Protein AF-A0A672K4G3-F1 (afdb_monomer_lite)

Foldseek 3Di:
DPPPLVVLVVLLVVLVVVLVVCVVVVNVVVSVVSVVVSVVSVVVSVVVVVVVLVVVVVVLVVVVVVVVVVLVVLVVVLVVQCVVCVVVVDVVSNVVSVVVVVVSVVVVVVVVVVSCVVVVVSVVVSCPPPVCVVVVCCCPPVVVVVVVCVVPVPDDDDDDDDDD

Secondary structure (DSSP, 8-state):
--HHHHHHHHHHHHHHHHHHHHHHTT-HHHHHHHHHHHHHHHHHHHHHHHHHHHHHHHHHHHHHHHHHHHHHHHHHHHHHHHHHHHHHT-HHHHHHHHHHHHHHHHHHHHHHHHHHHHHHHHHHHH-HHHHHHHHHHIIIIIHHHHHHHHHSSSS---------

Structure (mmCIF, N/CA/C/O backbone):
data_AF-A0A672K4G3-F1
#
_entry.id   AF-A0A672K4G3-F1
#
loop_
_atom_site.group_PDB
_atom_site.id
_atom_site.type_symbol
_atom_site.label_atom_id
_atom_site.label_alt_id
_atom_site.label_comp_id
_atom_site.label_asym_id
_atom_site.label_entity_id
_atom_site.label_seq_id
_atom_site.pdbx_PDB_ins_code
_atom_site.Cartn_x
_atom_site.Cartn_y
_atom_site.Cartn_z
_atom_site.occupancy
_atom_site.B_iso_or_equiv
_atom_site.auth_seq_id
_atom_site.auth_comp_id
_atom_site.auth_asym_id
_atom_site.auth_atom_id
_atom_site.pdbx_PDB_model_num
ATOM 1 N N . PRO A 1 1 ? 8.137 -5.795 -3.362 1.00 51.56 1 PRO A N 1
ATOM 2 C CA . PRO A 1 1 ? 7.929 -5.393 -4.777 1.00 51.56 1 PRO A CA 1
ATOM 3 C C . PRO A 1 1 ? 9.266 -5.144 -5.507 1.00 51.56 1 PRO A C 1
ATOM 5 O O . PRO A 1 1 ? 10.090 -4.404 -4.983 1.00 51.56 1 PRO A O 1
ATOM 8 N N . THR A 1 2 ? 9.493 -5.793 -6.665 1.00 53.50 2 THR A N 1
ATOM 9 C CA . THR A 1 2 ? 10.299 -5.334 -7.841 1.00 53.50 2 THR A CA 1
ATOM 10 C C . THR A 1 2 ? 11.091 -6.417 -8.588 1.00 53.50 2 THR A C 1
ATOM 12 O O . THR A 1 2 ? 11.753 -6.070 -9.559 1.00 53.50 2 THR A O 1
ATOM 15 N N . ASP A 1 3 ? 10.988 -7.711 -8.266 1.00 61.38 3 ASP A N 1
ATOM 16 C CA . ASP A 1 3 ? 11.660 -8.745 -9.086 1.00 61.38 3 ASP A CA 1
ATOM 17 C C . ASP A 1 3 ? 11.217 -8.682 -10.566 1.00 61.38 3 ASP A C 1
ATOM 19 O O . ASP A 1 3 ? 12.031 -8.596 -11.485 1.00 61.38 3 ASP A O 1
ATOM 23 N N . PHE A 1 4 ? 9.910 -8.521 -10.794 1.00 62.19 4 PHE A N 1
ATOM 24 C CA . PHE A 1 4 ? 9.344 -8.339 -12.134 1.00 62.19 4 PHE A CA 1
ATOM 25 C C . PHE A 1 4 ? 9.780 -7.035 -12.826 1.00 62.19 4 PHE A C 1
ATOM 27 O O . PHE A 1 4 ? 10.101 -7.044 -14.012 1.00 62.19 4 PHE A O 1
ATOM 34 N N . GLY A 1 5 ? 9.823 -5.912 -12.101 1.00 66.94 5 GLY A N 1
ATOM 35 C CA . GLY A 1 5 ? 10.239 -4.619 -12.662 1.00 66.94 5 GLY A CA 1
ATOM 36 C C . GLY A 1 5 ? 11.727 -4.584 -13.020 1.00 66.94 5 GLY A C 1
ATOM 37 O O . GLY A 1 5 ? 12.102 -4.085 -14.081 1.00 66.94 5 GLY A O 1
ATOM 38 N N . LYS A 1 6 ? 12.572 -5.186 -12.173 1.00 74.25 6 LYS A N 1
ATOM 39 C CA . LYS A 1 6 ? 14.006 -5.363 -12.429 1.00 74.25 6 LYS A CA 1
ATOM 40 C C . LYS A 1 6 ? 14.239 -6.250 -13.647 1.00 74.25 6 LYS A C 1
ATOM 42 O O . LYS A 1 6 ? 15.057 -5.902 -14.491 1.00 74.25 6 LYS A O 1
ATOM 47 N N . LYS A 1 7 ? 13.471 -7.334 -13.793 1.00 80.06 7 LYS A N 1
ATOM 48 C CA . LYS A 1 7 ? 13.557 -8.236 -14.947 1.00 80.06 7 LYS A CA 1
ATOM 49 C C . LYS A 1 7 ? 13.281 -7.515 -16.271 1.00 80.06 7 LYS A C 1
ATOM 51 O O . LYS A 1 7 ? 14.082 -7.631 -17.192 1.00 80.06 7 LYS A O 1
ATOM 56 N N . VAL A 1 8 ? 12.222 -6.704 -16.353 1.00 78.56 8 VAL A N 1
ATOM 57 C CA . VAL A 1 8 ? 11.910 -5.922 -17.571 1.00 78.56 8 VAL A CA 1
ATOM 58 C C . VAL A 1 8 ? 13.015 -4.904 -17.894 1.00 78.56 8 VAL A C 1
ATOM 60 O O . VAL A 1 8 ? 13.364 -4.722 -19.058 1.00 78.56 8 VAL A O 1
ATOM 63 N N . LEU A 1 9 ? 13.613 -4.266 -16.882 1.00 77.12 9 LEU A N 1
ATOM 64 C CA . LEU A 1 9 ? 14.721 -3.329 -17.092 1.00 77.12 9 LEU A CA 1
ATOM 65 C C . LEU A 1 9 ? 15.989 -4.029 -17.608 1.00 77.12 9 LEU A C 1
ATOM 67 O O . LEU A 1 9 ? 16.646 -3.502 -18.503 1.00 77.12 9 LEU A O 1
ATOM 71 N N . ILE A 1 10 ? 16.305 -5.214 -17.076 1.00 82.75 10 ILE A N 1
ATOM 72 C CA . ILE A 1 10 ? 17.441 -6.040 -17.515 1.00 82.75 10 ILE A CA 1
ATOM 73 C C . ILE A 1 10 ? 17.260 -6.485 -18.972 1.00 82.75 10 ILE A C 1
ATOM 75 O O . ILE A 1 10 ? 18.199 -6.422 -19.761 1.00 82.75 10 ILE A O 1
ATOM 79 N N . HIS A 1 11 ? 16.051 -6.892 -19.363 1.00 80.31 11 HIS A N 1
ATOM 80 C CA . HIS A 1 11 ? 15.775 -7.257 -20.752 1.00 80.31 11 HIS A CA 1
ATOM 81 C C . HIS A 1 11 ? 15.878 -6.049 -21.707 1.00 80.31 11 HIS A C 1
ATOM 83 O O . HIS A 1 11 ? 16.463 -6.178 -22.782 1.00 80.31 11 HIS A O 1
ATOM 89 N N . TYR A 1 12 ? 15.419 -4.857 -21.298 1.00 81.12 12 TYR A N 1
ATOM 90 C CA . TYR A 1 12 ? 15.589 -3.620 -22.076 1.00 81.12 12 TYR A CA 1
ATOM 91 C C . TYR A 1 12 ? 17.065 -3.237 -22.281 1.00 81.12 12 TYR A C 1
ATOM 93 O O . TYR A 1 12 ? 17.455 -2.835 -23.379 1.00 81.12 12 TYR A O 1
ATOM 101 N N . THR A 1 13 ? 17.908 -3.340 -21.247 1.00 81.88 13 THR A N 1
ATOM 102 C CA . THR A 1 13 ? 19.339 -3.016 -21.377 1.00 81.88 13 THR A CA 1
ATOM 103 C C . THR A 1 13 ? 20.079 -4.043 -22.230 1.00 81.88 13 THR A C 1
ATOM 105 O O . THR A 1 13 ? 20.940 -3.654 -23.019 1.00 81.88 13 THR A O 1
ATOM 108 N N . CYS A 1 14 ? 19.708 -5.321 -22.130 1.00 81.06 14 CYS A N 1
ATOM 109 C CA . CYS A 1 14 ? 20.270 -6.404 -22.933 1.00 81.06 14 CYS A CA 1
ATOM 110 C C . CYS A 1 14 ? 19.993 -6.201 -24.435 1.00 81.06 14 CYS A C 1
ATOM 112 O O . CYS A 1 14 ? 20.936 -6.131 -25.221 1.00 81.06 14 CYS A O 1
ATOM 114 N N . GLU A 1 15 ? 18.741 -5.942 -24.829 1.00 79.94 15 GLU A N 1
ATOM 115 C CA . GLU A 1 15 ? 18.386 -5.683 -26.238 1.00 79.94 15 GLU A CA 1
ATOM 116 C C . GLU A 1 15 ? 19.046 -4.411 -26.792 1.00 79.94 15 GLU A C 1
ATOM 118 O O . GLU A 1 15 ? 19.428 -4.331 -27.964 1.00 79.94 15 GLU A O 1
ATOM 123 N N . LYS A 1 16 ? 19.252 -3.403 -25.937 1.00 80.56 16 LYS A N 1
ATOM 124 C CA . LYS A 1 16 ? 19.969 -2.186 -26.321 1.00 80.56 16 LYS A CA 1
ATOM 125 C C . LYS A 1 16 ? 21.450 -2.457 -26.604 1.00 80.56 16 LYS A C 1
ATOM 127 O O . LYS A 1 16 ? 22.003 -1.829 -27.499 1.00 80.56 16 LYS A O 1
ATOM 132 N N . ILE A 1 17 ? 22.087 -3.382 -25.890 1.00 86.56 17 ILE A N 1
ATOM 133 C CA . ILE A 1 17 ? 23.477 -3.794 -26.145 1.00 86.56 17 ILE A CA 1
ATOM 134 C C . ILE A 1 17 ? 23.551 -4.660 -27.411 1.00 86.56 17 ILE A C 1
ATOM 136 O O . ILE A 1 17 ? 24.405 -4.432 -28.270 1.00 86.56 17 ILE A O 1
ATOM 140 N N . GLU A 1 18 ? 22.615 -5.594 -27.583 1.00 80.44 18 GLU A N 1
ATOM 141 C CA . GLU A 1 18 ? 22.546 -6.473 -28.756 1.00 80.44 18 GLU A CA 1
ATOM 142 C C . GLU A 1 18 ? 22.286 -5.705 -30.057 1.00 80.44 18 GLU A C 1
ATOM 144 O O . GLU A 1 18 ? 22.926 -5.987 -31.072 1.00 80.44 18 GLU A O 1
ATOM 149 N N . SER A 1 19 ? 21.434 -4.672 -30.036 1.00 75.44 19 SER A N 1
ATOM 150 C CA . SER A 1 19 ? 21.228 -3.787 -31.196 1.00 75.44 19 SER A CA 1
ATOM 151 C C . SER A 1 19 ? 22.510 -3.054 -31.609 1.00 75.44 19 SER A C 1
ATOM 153 O O . SER A 1 19 ? 22.786 -2.901 -32.796 1.00 75.44 19 SER A O 1
ATOM 155 N N . LYS A 1 20 ? 23.347 -2.642 -30.647 1.00 82.31 20 LYS A N 1
ATOM 156 C CA . LYS A 1 20 ? 24.632 -1.977 -30.924 1.00 82.31 20 LYS A CA 1
ATOM 157 C C . LYS A 1 20 ? 25.643 -2.945 -31.529 1.00 82.31 20 LYS A C 1
ATOM 159 O O . LYS A 1 20 ? 26.325 -2.592 -32.486 1.00 82.31 20 LYS A O 1
ATOM 164 N N . HIS A 1 21 ? 25.699 -4.169 -31.014 1.00 82.06 21 HIS A N 1
ATOM 165 C CA . HIS A 1 21 ? 26.591 -5.210 -31.514 1.00 82.06 21 HIS A CA 1
ATOM 166 C C . HIS A 1 21 ? 26.186 -5.712 -32.912 1.00 82.06 21 HIS A C 1
ATOM 168 O O . HIS A 1 21 ? 27.038 -5.906 -33.774 1.00 82.06 21 HIS A O 1
ATOM 174 N N . THR A 1 22 ? 24.889 -5.880 -33.176 1.00 79.12 22 THR A N 1
ATOM 175 C CA . THR A 1 22 ? 24.370 -6.302 -34.493 1.00 79.12 22 THR A CA 1
ATOM 176 C C . THR A 1 22 ? 24.484 -5.201 -35.548 1.00 79.12 22 THR A C 1
ATOM 178 O O . THR A 1 22 ? 24.787 -5.501 -36.703 1.00 79.12 22 THR A O 1
ATOM 181 N N . PHE A 1 23 ? 24.366 -3.931 -35.144 1.00 80.12 23 PHE A N 1
ATOM 182 C CA . PHE A 1 23 ? 24.656 -2.779 -36.000 1.00 80.12 23 PHE A CA 1
ATOM 183 C C . PHE A 1 23 ? 26.134 -2.724 -36.416 1.00 80.12 23 PHE A C 1
ATOM 185 O O . PHE A 1 23 ? 26.431 -2.555 -37.594 1.00 80.12 23 PHE A O 1
ATOM 192 N N . GLN A 1 24 ? 27.066 -2.941 -35.478 1.00 85.94 24 GLN A N 1
ATOM 193 C CA . GLN A 1 24 ? 28.508 -2.990 -35.772 1.00 85.94 24 GLN A CA 1
ATOM 194 C C . GLN A 1 24 ? 28.889 -4.136 -36.722 1.00 85.94 24 GLN A C 1
ATOM 196 O O . GLN A 1 24 ? 29.840 -4.012 -37.485 1.00 85.94 24 GLN A O 1
ATOM 201 N N . LYS A 1 25 ? 28.123 -5.232 -36.711 1.00 87.25 25 LYS A N 1
ATOM 202 C CA . LYS A 1 25 ? 28.282 -6.366 -37.634 1.00 87.25 25 LYS A CA 1
ATOM 203 C C . LYS A 1 25 ? 27.687 -6.122 -39.027 1.00 87.25 25 LYS A C 1
ATOM 205 O O . LYS A 1 25 ? 27.763 -7.010 -39.868 1.00 87.25 25 LYS A O 1
ATOM 210 N N . GLY A 1 26 ? 27.070 -4.962 -39.272 1.00 86.25 26 GLY A N 1
ATOM 211 C CA . GLY A 1 26 ? 26.469 -4.603 -40.561 1.00 86.25 26 GLY A CA 1
ATOM 212 C C . GLY A 1 26 ? 25.123 -5.275 -40.856 1.00 86.25 26 GLY A C 1
ATOM 213 O O . GLY A 1 26 ? 24.587 -5.107 -41.948 1.00 86.25 26 GLY A O 1
ATOM 214 N N . ASN A 1 27 ? 24.542 -6.010 -39.900 1.00 87.88 27 ASN A N 1
ATOM 215 C CA . ASN A 1 27 ? 23.279 -6.718 -40.103 1.00 87.88 27 ASN A CA 1
ATOM 216 C C . ASN A 1 27 ? 22.085 -5.834 -39.698 1.00 87.88 27 ASN A C 1
ATOM 218 O O . ASN A 1 27 ? 21.534 -5.958 -38.600 1.00 87.88 27 ASN A O 1
ATOM 222 N N . MET A 1 28 ? 21.722 -4.894 -40.579 1.00 83.56 28 MET A N 1
ATOM 223 C CA . MET A 1 28 ? 20.716 -3.857 -40.297 1.00 83.56 28 MET A CA 1
ATOM 224 C C . MET A 1 28 ? 19.308 -4.402 -40.016 1.00 83.56 28 MET A C 1
ATOM 226 O O . MET A 1 28 ? 18.589 -3.813 -39.211 1.00 83.56 28 MET A O 1
ATOM 230 N N . GLU A 1 29 ? 18.927 -5.528 -40.621 1.00 84.31 29 GLU A N 1
ATOM 231 C CA . GLU A 1 29 ? 17.602 -6.135 -40.425 1.00 84.31 29 GLU A CA 1
ATOM 232 C C . GLU A 1 29 ? 17.427 -6.630 -38.980 1.00 84.31 29 GLU A C 1
ATOM 234 O O . GLU A 1 29 ? 16.447 -6.320 -38.305 1.00 84.31 29 GLU A O 1
ATOM 239 N N . VAL A 1 30 ? 18.445 -7.314 -38.453 1.00 84.81 30 VAL A N 1
ATOM 240 C CA . VAL A 1 30 ? 18.455 -7.817 -37.073 1.00 84.81 30 VAL A CA 1
ATOM 241 C C . VAL A 1 30 ? 18.549 -6.661 -36.071 1.00 84.81 30 VAL A C 1
ATOM 243 O O . VAL A 1 30 ? 17.846 -6.655 -35.060 1.00 84.81 30 VAL A O 1
ATOM 246 N N . ALA A 1 31 ? 19.350 -5.633 -36.372 1.00 83.31 31 ALA A N 1
ATOM 247 C CA . ALA A 1 31 ? 19.450 -4.441 -35.532 1.00 83.31 31 ALA A CA 1
ATOM 248 C C . ALA A 1 31 ? 18.112 -3.686 -35.413 1.00 83.31 31 ALA A C 1
ATOM 250 O O . ALA A 1 31 ? 17.786 -3.199 -34.326 1.00 83.31 31 ALA A O 1
ATOM 251 N N . ARG A 1 32 ? 17.314 -3.628 -36.492 1.00 85.62 32 ARG A N 1
ATOM 252 C CA . ARG A 1 32 ? 15.959 -3.052 -36.474 1.00 85.62 32 ARG A CA 1
ATOM 253 C C . ARG A 1 32 ? 15.042 -3.829 -35.527 1.00 85.62 32 ARG A C 1
ATOM 255 O O . ARG A 1 32 ? 14.407 -3.210 -34.679 1.00 85.62 32 ARG A O 1
ATOM 262 N N . ILE A 1 33 ? 15.047 -5.162 -35.592 1.00 88.12 33 ILE A N 1
ATOM 263 C CA . ILE A 1 33 ? 14.222 -6.017 -34.720 1.00 88.12 33 ILE A CA 1
ATOM 264 C C . ILE A 1 33 ? 14.587 -5.819 -33.237 1.00 88.12 33 ILE A C 1
ATOM 266 O O . ILE A 1 33 ? 13.701 -5.656 -32.397 1.00 88.12 33 ILE A O 1
ATOM 270 N N . HIS A 1 34 ? 15.880 -5.764 -32.890 1.00 87.25 34 HIS A N 1
ATOM 271 C CA . HIS A 1 34 ? 16.299 -5.481 -31.507 1.00 87.25 34 HIS A CA 1
ATOM 272 C C . HIS A 1 34 ? 15.935 -4.058 -31.059 1.00 87.25 34 HIS A C 1
ATOM 274 O O . HIS A 1 34 ? 15.585 -3.851 -29.897 1.00 87.25 34 HIS A O 1
ATOM 280 N N . ALA A 1 35 ? 15.982 -3.070 -31.958 1.00 85.31 35 ALA A N 1
ATOM 281 C CA . ALA A 1 35 ? 15.568 -1.704 -31.649 1.00 85.31 35 ALA A CA 1
ATOM 282 C C . ALA A 1 35 ? 14.052 -1.599 -31.398 1.00 85.31 35 ALA A C 1
ATOM 284 O O . ALA A 1 35 ? 13.631 -0.952 -30.437 1.00 85.31 35 ALA A O 1
ATOM 285 N N . GLU A 1 36 ? 13.233 -2.262 -32.216 1.00 88.25 36 GLU A N 1
ATOM 286 C CA . GLU A 1 36 ? 11.776 -2.330 -32.044 1.00 88.25 36 GLU A CA 1
ATOM 287 C C . GLU A 1 36 ? 11.394 -3.036 -30.741 1.00 88.25 36 GLU A C 1
ATOM 289 O O . GLU A 1 36 ? 10.569 -2.530 -29.970 1.00 88.25 36 GLU A O 1
ATOM 294 N N . ASN A 1 37 ? 12.052 -4.157 -30.440 1.00 88.62 37 ASN A N 1
ATOM 295 C CA . ASN A 1 37 ? 11.857 -4.857 -29.177 1.00 88.62 37 ASN A CA 1
ATOM 296 C C . ASN A 1 37 ? 12.248 -3.983 -27.978 1.00 88.62 37 ASN A C 1
ATOM 298 O O . ASN A 1 37 ? 11.456 -3.871 -27.038 1.00 88.62 37 ASN A O 1
ATOM 302 N N . ALA A 1 38 ? 13.360 -3.243 -28.050 1.00 85.81 38 ALA A N 1
ATOM 303 C CA . ALA A 1 38 ? 13.770 -2.349 -26.970 1.00 85.81 38 ALA A CA 1
ATOM 304 C C . ALA A 1 38 ? 12.732 -1.238 -26.713 1.00 85.81 38 ALA A C 1
ATOM 306 O O . ALA A 1 38 ? 12.432 -0.908 -25.561 1.00 85.81 38 ALA A O 1
ATOM 307 N N . ILE A 1 39 ? 12.129 -0.678 -27.770 1.00 88.44 39 ILE A N 1
ATOM 308 C CA . ILE A 1 39 ? 11.038 0.306 -27.648 1.00 88.44 39 ILE A CA 1
ATOM 309 C C . ILE A 1 39 ? 9.806 -0.334 -26.995 1.00 88.44 39 ILE A C 1
ATOM 311 O O . ILE A 1 39 ? 9.222 0.243 -26.071 1.00 88.44 39 ILE A O 1
ATOM 315 N N . ARG A 1 40 ? 9.426 -1.543 -27.424 1.00 90.31 40 ARG A N 1
ATOM 316 C CA . ARG A 1 40 ? 8.309 -2.300 -26.841 1.00 90.31 40 ARG A CA 1
ATOM 317 C C . ARG A 1 40 ? 8.528 -2.547 -25.348 1.00 90.31 40 ARG A C 1
ATOM 319 O O . ARG A 1 40 ? 7.631 -2.274 -24.550 1.00 90.31 40 ARG A O 1
ATOM 326 N N . GLN A 1 41 ? 9.716 -3.004 -24.961 1.00 87.44 41 GLN A N 1
ATOM 327 C CA . GLN A 1 41 ? 10.062 -3.277 -23.566 1.00 87.44 41 GLN A CA 1
ATOM 328 C C . GLN A 1 41 ? 10.079 -2.013 -22.702 1.00 87.44 41 GLN A C 1
ATOM 330 O O . GLN A 1 41 ? 9.585 -2.034 -21.574 1.00 87.44 41 GLN A O 1
ATOM 335 N N . LYS A 1 42 ? 10.549 -0.879 -23.239 1.00 85.94 42 LYS A N 1
ATOM 336 C CA . LYS A 1 42 ? 10.457 0.425 -22.564 1.00 85.94 42 LYS A CA 1
ATOM 337 C C . LYS A 1 42 ? 9.001 0.822 -22.291 1.00 85.94 42 LYS A C 1
ATOM 339 O O . LYS A 1 42 ? 8.674 1.284 -21.202 1.00 85.94 42 LYS A O 1
ATOM 344 N N . ASN A 1 43 ? 8.107 0.643 -23.258 1.00 87.19 43 ASN A N 1
ATOM 345 C CA . ASN A 1 43 ? 6.693 0.977 -23.065 1.00 87.19 43 ASN A CA 1
ATOM 346 C C . ASN A 1 43 ? 6.019 0.028 -22.064 1.00 87.19 43 ASN A C 1
ATOM 348 O O . ASN A 1 43 ? 5.229 0.463 -21.224 1.00 87.19 43 ASN A O 1
ATOM 352 N N . GLN A 1 44 ? 6.374 -1.259 -22.102 1.00 85.19 44 GLN A N 1
ATOM 353 C CA . GLN A 1 44 ? 5.928 -2.230 -21.106 1.00 85.19 44 GLN A CA 1
ATOM 354 C C . GLN A 1 44 ? 6.413 -1.859 -19.699 1.00 85.19 44 GLN A C 1
ATOM 356 O O . GLN A 1 44 ? 5.610 -1.898 -18.769 1.00 85.19 44 GLN A O 1
ATOM 361 N N . SER A 1 45 ? 7.667 -1.425 -19.529 1.00 83.06 45 SER A N 1
ATOM 362 C CA . SER A 1 45 ? 8.204 -1.042 -18.215 1.00 83.06 45 SER A CA 1
ATOM 363 C C . SER A 1 45 ? 7.468 0.154 -17.604 1.00 83.06 45 SER A C 1
ATOM 365 O O . SER A 1 45 ? 7.122 0.119 -16.425 1.00 83.06 45 SER A O 1
ATOM 367 N N . VAL A 1 46 ? 7.136 1.170 -18.407 1.00 85.31 46 VAL A N 1
ATOM 368 C CA . VAL A 1 46 ? 6.349 2.334 -17.959 1.00 85.31 46 VAL A CA 1
ATOM 369 C C . VAL A 1 46 ? 4.941 1.919 -17.526 1.00 85.31 46 VAL A C 1
ATOM 371 O O . VAL A 1 46 ? 4.435 2.389 -16.505 1.00 85.31 46 VAL A O 1
ATOM 374 N N . ASN A 1 47 ? 4.305 1.011 -18.265 1.00 87.31 47 ASN A N 1
ATOM 375 C CA . ASN A 1 47 ? 2.984 0.502 -17.904 1.00 87.31 47 ASN A CA 1
ATOM 376 C C . ASN A 1 47 ? 3.025 -0.343 -16.621 1.00 87.31 47 ASN A C 1
ATOM 378 O O . ASN A 1 47 ? 2.168 -0.169 -15.753 1.00 87.31 47 ASN A O 1
ATOM 382 N N . PHE A 1 48 ? 4.048 -1.186 -16.450 1.00 84.88 48 PHE A N 1
ATOM 383 C CA . PHE A 1 48 ? 4.264 -1.927 -15.206 1.00 84.88 48 PHE A CA 1
ATOM 384 C C . PHE A 1 48 ? 4.542 -1.005 -14.019 1.00 84.88 48 PHE A C 1
ATOM 386 O O . PHE A 1 48 ? 4.011 -1.251 -12.942 1.00 84.88 48 PHE A O 1
ATOM 393 N N . LEU A 1 49 ? 5.300 0.080 -14.202 1.00 83.50 49 LEU A N 1
ATOM 394 C CA . LEU A 1 49 ? 5.550 1.061 -13.145 1.00 83.50 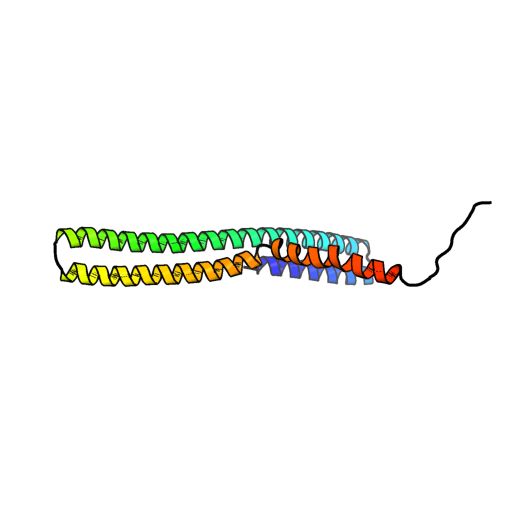49 LEU A CA 1
ATOM 395 C C . LEU A 1 49 ? 4.249 1.736 -12.687 1.00 83.50 49 LEU A C 1
ATOM 397 O O . LEU A 1 49 ? 3.984 1.831 -11.490 1.00 83.50 49 LEU A O 1
ATOM 401 N N . AR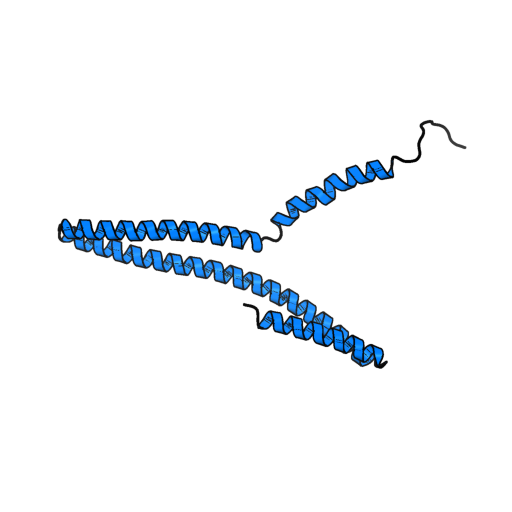G A 1 50 ? 3.393 2.139 -13.635 1.00 84.69 50 ARG A N 1
ATOM 402 C CA . ARG A 1 50 ? 2.069 2.711 -13.334 1.00 84.69 50 ARG A CA 1
ATOM 403 C C . ARG A 1 50 ? 1.165 1.720 -12.607 1.00 84.69 50 ARG A C 1
ATOM 405 O O . ARG A 1 50 ? 0.442 2.110 -11.695 1.00 84.69 50 ARG A O 1
ATOM 412 N N . MET A 1 51 ? 1.194 0.451 -13.005 1.00 86.06 51 MET A N 1
ATOM 413 C CA . MET A 1 51 ? 0.428 -0.596 -12.335 1.00 86.06 51 MET A CA 1
ATOM 414 C C . MET A 1 51 ? 0.979 -0.892 -10.935 1.00 86.06 51 MET A C 1
ATOM 416 O O . MET A 1 51 ? 0.189 -1.008 -10.006 1.00 86.06 51 MET A O 1
ATOM 420 N N . SER A 1 52 ? 2.305 -0.929 -10.760 1.00 82.19 52 SER A N 1
ATOM 421 C CA . SER A 1 52 ? 2.953 -1.104 -9.452 1.00 82.19 52 SER A CA 1
ATOM 422 C C . SER A 1 52 ? 2.546 0.003 -8.491 1.00 82.19 52 SER A C 1
ATOM 424 O O . SER A 1 52 ? 2.066 -0.300 -7.410 1.00 82.19 52 SER A O 1
ATOM 426 N N . ALA A 1 53 ? 2.616 1.269 -8.914 1.00 82.12 53 ALA A N 1
ATOM 427 C CA . ALA A 1 53 ? 2.214 2.398 -8.076 1.00 82.12 53 ALA A CA 1
ATOM 428 C C . ALA A 1 53 ? 0.746 2.298 -7.620 1.00 82.12 53 ALA A C 1
ATOM 430 O O . ALA A 1 53 ? 0.420 2.604 -6.475 1.00 82.12 53 ALA A O 1
ATOM 431 N N . ARG A 1 54 ? -0.151 1.821 -8.496 1.00 85.31 54 ARG A N 1
ATOM 432 C CA . ARG A 1 54 ? -1.554 1.562 -8.132 1.00 85.31 54 ARG A CA 1
ATOM 433 C C . ARG A 1 54 ? -1.679 0.416 -7.130 1.00 85.31 54 ARG A C 1
ATOM 435 O O . ARG A 1 54 ? -2.438 0.543 -6.176 1.00 85.31 54 ARG A O 1
ATOM 442 N N . VAL A 1 55 ? -0.955 -0.684 -7.334 1.00 86.88 55 VAL A N 1
ATOM 443 C CA . VAL A 1 55 ? -0.963 -1.837 -6.421 1.00 86.88 55 VAL A CA 1
ATOM 444 C C . VAL A 1 55 ? -0.405 -1.454 -5.054 1.00 86.88 55 VAL A C 1
ATOM 446 O O . VAL A 1 55 ? -1.021 -1.798 -4.052 1.00 86.88 55 VAL A O 1
ATOM 449 N N . ASP A 1 56 ? 0.683 -0.690 -4.999 1.00 83.88 56 ASP A N 1
ATOM 450 C CA . ASP A 1 56 ? 1.278 -0.212 -3.749 1.00 83.88 56 ASP A CA 1
ATOM 451 C C . ASP A 1 56 ? 0.312 0.727 -3.002 1.00 83.88 56 ASP A C 1
ATOM 453 O O . ASP A 1 56 ? 0.118 0.590 -1.794 1.00 83.88 56 ASP A O 1
ATOM 457 N N . ALA A 1 57 ? -0.398 1.608 -3.721 1.00 83.56 57 ALA A N 1
ATOM 458 C CA . ALA A 1 57 ? -1.438 2.453 -3.132 1.00 83.56 57 ALA A CA 1
ATOM 459 C C . ALA A 1 57 ? -2.626 1.642 -2.578 1.00 83.56 57 ALA A C 1
ATOM 461 O O . ALA A 1 57 ? -3.144 1.952 -1.502 1.00 83.56 57 ALA A O 1
ATOM 462 N N . VAL A 1 58 ? -3.068 0.593 -3.283 1.00 86.06 58 VAL A N 1
ATOM 463 C CA . VAL A 1 58 ? -4.119 -0.307 -2.778 1.00 86.06 58 VAL A CA 1
ATOM 464 C C . VAL A 1 58 ? -3.612 -1.117 -1.584 1.00 86.06 58 VAL A C 1
ATOM 466 O O . VAL A 1 58 ? -4.331 -1.234 -0.595 1.00 86.06 58 VAL A O 1
ATOM 469 N N . ALA A 1 59 ? -2.378 -1.621 -1.626 1.00 86.06 59 ALA A N 1
ATOM 470 C CA . ALA A 1 59 ? -1.769 -2.370 -0.533 1.00 86.06 59 ALA A CA 1
ATOM 471 C C . ALA A 1 59 ? -1.684 -1.530 0.749 1.00 86.06 59 ALA A C 1
ATOM 473 O O . ALA A 1 59 ? -2.064 -2.016 1.812 1.00 86.06 59 ALA A O 1
ATOM 474 N N . ALA A 1 60 ? -1.284 -0.258 0.645 1.00 84.56 60 ALA A N 1
ATOM 475 C CA . ALA A 1 60 ? -1.267 0.667 1.777 1.00 84.56 60 ALA A CA 1
ATOM 476 C C . ALA A 1 60 ? -2.666 0.845 2.394 1.00 84.56 60 ALA A C 1
ATOM 478 O O . ALA A 1 60 ? -2.835 0.706 3.603 1.00 84.56 60 ALA A O 1
ATOM 479 N N . ARG A 1 61 ? -3.701 1.061 1.567 1.00 84.75 61 ARG A N 1
ATOM 480 C CA . ARG A 1 61 ? -5.092 1.184 2.045 1.00 84.75 61 ARG A CA 1
ATOM 481 C C . ARG A 1 61 ? -5.604 -0.097 2.704 1.00 84.75 61 ARG A C 1
ATOM 483 O O . ARG A 1 61 ? -6.272 -0.031 3.734 1.00 84.75 61 ARG A O 1
ATOM 490 N N . VAL A 1 62 ? -5.292 -1.258 2.127 1.00 90.88 62 VAL A N 1
ATOM 491 C CA . VAL A 1 62 ? -5.661 -2.561 2.697 1.00 90.88 62 VAL A CA 1
ATOM 492 C C . VAL A 1 62 ? -4.951 -2.783 4.030 1.00 90.88 62 VAL A C 1
ATOM 494 O O . VAL A 1 62 ? -5.590 -3.229 4.979 1.00 90.88 62 VAL A O 1
ATOM 497 N N . GLN A 1 63 ? -3.672 -2.421 4.145 1.00 86.69 63 GLN A N 1
ATOM 498 C CA . GLN A 1 63 ? -2.925 -2.531 5.396 1.00 86.69 63 GLN A CA 1
ATOM 499 C C . GLN A 1 63 ? -3.558 -1.680 6.506 1.00 86.69 63 GLN A C 1
ATOM 501 O O . GLN A 1 63 ? -3.805 -2.197 7.595 1.00 86.69 63 GLN A O 1
ATOM 506 N N . THR A 1 64 ? -3.909 -0.422 6.215 1.00 85.94 64 THR A N 1
ATOM 507 C CA . THR A 1 64 ? -4.651 0.455 7.138 1.00 85.94 64 THR A CA 1
ATOM 508 C C . THR A 1 64 ? -5.975 -0.184 7.563 1.00 85.94 64 THR A C 1
ATOM 510 O O . THR A 1 64 ? -6.269 -0.267 8.755 1.00 85.94 64 THR A O 1
ATOM 513 N N . ALA A 1 65 ? -6.754 -0.708 6.611 1.00 85.88 65 ALA A N 1
ATOM 514 C CA . ALA A 1 65 ? -8.031 -1.353 6.906 1.00 85.88 65 ALA A CA 1
ATOM 515 C C . ALA A 1 65 ? -7.874 -2.622 7.763 1.00 85.88 65 ALA A C 1
ATOM 517 O O . ALA A 1 65 ? -8.698 -2.878 8.641 1.00 85.88 65 ALA A O 1
ATOM 518 N N . VAL A 1 66 ? -6.830 -3.425 7.544 1.00 89.50 66 VAL A N 1
ATOM 519 C CA . VAL A 1 66 ? -6.549 -4.625 8.348 1.00 89.50 66 VAL A CA 1
ATOM 520 C C . VAL A 1 66 ? -6.136 -4.249 9.770 1.00 89.50 66 VAL A C 1
ATOM 522 O O . VAL A 1 66 ? -6.636 -4.861 10.716 1.00 89.50 66 VAL A O 1
ATOM 525 N N . THR A 1 67 ? -5.268 -3.248 9.943 1.00 86.19 67 THR A N 1
ATOM 526 C CA . THR A 1 67 ? -4.883 -2.744 11.270 1.00 86.19 67 THR A CA 1
ATOM 527 C C . THR A 1 67 ? -6.104 -2.216 12.017 1.00 86.19 67 THR A C 1
ATOM 529 O O . THR A 1 67 ? -6.376 -2.675 13.125 1.00 86.19 67 THR A O 1
ATOM 532 N N . MET A 1 68 ? -6.922 -1.377 11.376 1.00 86.38 68 MET A N 1
ATOM 533 C CA . MET A 1 68 ? -8.137 -0.841 11.993 1.00 86.38 68 MET A CA 1
ATOM 534 C C . MET A 1 68 ? -9.149 -1.942 12.345 1.00 86.38 68 MET A C 1
ATOM 536 O O . MET A 1 68 ? -9.747 -1.927 13.414 1.00 86.38 68 MET A O 1
ATOM 540 N N . ASN A 1 69 ? -9.290 -2.975 11.510 1.00 89.62 69 ASN A N 1
ATOM 541 C CA . ASN A 1 69 ? -10.133 -4.126 11.842 1.00 89.62 69 ASN A CA 1
ATOM 542 C C . ASN A 1 69 ? -9.634 -4.903 13.072 1.00 89.62 69 ASN A C 1
ATOM 544 O O . ASN A 1 69 ? -10.448 -5.399 13.854 1.00 89.62 69 ASN A O 1
ATOM 548 N N . LYS A 1 70 ? -8.313 -5.044 13.257 1.00 88.56 70 LYS A N 1
ATOM 549 C CA . LYS A 1 70 ? -7.750 -5.674 14.465 1.00 88.56 70 LYS A CA 1
ATOM 550 C C . LYS A 1 70 ? -8.089 -4.853 15.707 1.00 88.56 70 LYS A C 1
ATOM 552 O O . LYS A 1 70 ? -8.564 -5.420 16.685 1.00 88.56 70 LYS A O 1
ATOM 557 N N . VAL A 1 71 ? -7.929 -3.535 15.621 1.00 86.62 71 VAL A N 1
ATOM 558 C CA . VAL A 1 71 ? -8.311 -2.570 16.658 1.00 86.62 71 VAL A CA 1
ATOM 559 C C . VAL A 1 71 ? -9.787 -2.705 17.031 1.00 86.62 71 VAL A C 1
ATOM 561 O O . VAL A 1 71 ? -10.115 -2.925 18.196 1.00 86.62 71 VAL A O 1
ATOM 564 N N . THR A 1 72 ? -10.685 -2.677 16.042 1.00 88.44 72 THR A N 1
ATOM 565 C CA . THR A 1 72 ? -12.128 -2.818 16.268 1.00 88.44 72 THR A CA 1
ATOM 566 C C . THR A 1 72 ? -12.472 -4.148 16.939 1.00 88.44 72 THR A C 1
ATOM 568 O O . THR A 1 72 ? -13.308 -4.183 17.841 1.00 88.44 72 THR A O 1
ATOM 571 N N . LYS A 1 73 ? -11.815 -5.251 16.554 1.00 90.12 73 LYS A N 1
ATOM 572 C CA . LYS A 1 73 ? -12.012 -6.559 17.201 1.00 90.12 73 LYS A CA 1
ATOM 573 C C . LYS A 1 73 ? -11.541 -6.563 18.656 1.00 90.12 73 LYS A C 1
ATOM 575 O O . LYS A 1 73 ? -12.259 -7.092 19.506 1.00 90.12 73 LYS A O 1
ATOM 580 N N . SER A 1 74 ? -10.389 -5.961 18.953 1.00 86.00 74 SER A N 1
ATOM 581 C CA . SER A 1 74 ? -9.889 -5.818 20.326 1.00 86.00 74 SER A CA 1
ATOM 582 C C . SER A 1 74 ? -10.839 -4.980 21.184 1.00 86.00 74 SER A C 1
ATOM 584 O O . SER A 1 74 ? -11.234 -5.424 22.261 1.00 86.00 74 SER A O 1
ATOM 586 N N . MET A 1 75 ? -11.304 -3.832 20.679 1.00 86.44 75 MET A N 1
ATOM 587 C CA . MET A 1 75 ? -12.283 -2.988 21.377 1.00 86.44 75 MET A CA 1
ATOM 588 C C . MET A 1 75 ? -13.611 -3.718 21.597 1.00 86.44 75 MET A C 1
ATOM 590 O O . MET A 1 75 ? -14.158 -3.675 22.694 1.00 86.44 75 MET A O 1
ATOM 594 N N . ALA A 1 76 ? -14.110 -4.458 20.602 1.00 89.94 76 ALA A N 1
ATOM 595 C CA . ALA A 1 76 ? -15.331 -5.248 20.748 1.00 89.94 76 ALA A CA 1
ATOM 596 C C . ALA A 1 76 ? -15.202 -6.331 21.836 1.00 89.94 76 ALA A C 1
ATOM 598 O O . ALA A 1 76 ? -16.164 -6.593 22.558 1.00 89.94 76 ALA A O 1
ATOM 599 N N . GLY A 1 77 ? -14.026 -6.953 21.980 1.00 88.62 77 GLY A N 1
ATOM 600 C CA . GLY A 1 77 ? -13.741 -7.896 23.064 1.00 88.62 77 GLY A CA 1
ATOM 601 C C . GLY A 1 77 ? -13.746 -7.228 24.441 1.00 88.62 77 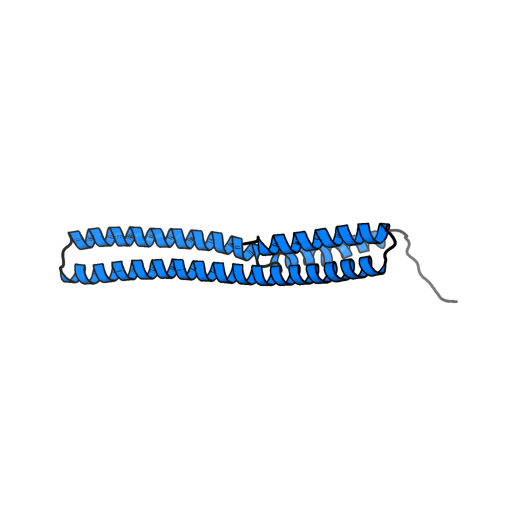GLY A C 1
ATOM 602 O O . GLY A 1 77 ? -14.376 -7.739 25.368 1.00 88.62 77 GLY A O 1
ATOM 603 N N . VAL A 1 78 ? -13.109 -6.060 24.563 1.00 86.06 78 VAL A N 1
ATOM 604 C CA . VAL A 1 78 ? -13.067 -5.286 25.814 1.00 86.06 78 VAL A CA 1
ATOM 605 C C . VAL A 1 78 ? -14.461 -4.791 26.213 1.00 86.06 78 VAL A C 1
ATOM 607 O O . VAL A 1 78 ? -14.855 -4.961 27.364 1.00 86.06 78 VAL A O 1
ATOM 610 N N . VAL A 1 79 ? -15.249 -4.265 25.269 1.00 87.75 79 VAL A N 1
ATOM 611 C CA . VAL A 1 79 ? -16.624 -3.788 25.517 1.00 87.75 79 VAL A CA 1
ATOM 612 C C . VAL A 1 79 ? -17.539 -4.932 25.965 1.00 87.75 79 VAL A C 1
ATOM 614 O O . VAL A 1 79 ? -18.305 -4.771 26.914 1.00 87.75 79 VAL A O 1
ATOM 617 N N . LYS A 1 80 ? -17.417 -6.122 25.361 1.00 89.00 80 LYS A N 1
ATOM 618 C CA . LYS A 1 80 ? -18.135 -7.322 25.827 1.00 89.00 80 LYS A CA 1
ATOM 619 C C . LYS A 1 80 ? -17.700 -7.748 27.233 1.00 89.00 80 LYS A C 1
ATOM 621 O O . LYS A 1 80 ? -18.546 -8.097 28.051 1.00 89.00 80 LYS A O 1
ATOM 626 N N . GLY A 1 81 ? -16.400 -7.699 27.530 1.00 85.44 81 GLY A N 1
ATOM 627 C CA . GLY A 1 81 ? -15.881 -7.963 28.875 1.00 85.44 81 GLY A CA 1
ATOM 628 C C . GLY A 1 81 ? -16.420 -6.975 29.914 1.00 85.44 81 GLY A C 1
ATOM 629 O O . GLY A 1 81 ? -16.718 -7.371 31.042 1.00 85.44 81 GLY A O 1
ATOM 630 N N . MET A 1 82 ? -16.603 -5.711 29.524 1.00 83.62 82 MET A N 1
ATOM 631 C CA . MET A 1 82 ? -17.170 -4.670 30.376 1.00 83.62 82 MET A CA 1
ATOM 632 C C . MET A 1 82 ? -18.642 -4.944 30.696 1.00 83.62 82 MET A C 1
ATOM 634 O O . MET A 1 82 ? -18.999 -4.931 31.868 1.00 83.62 82 MET A O 1
ATOM 638 N N . ASP A 1 83 ? -19.468 -5.292 29.703 1.00 85.44 83 ASP A N 1
ATOM 639 C CA . ASP A 1 83 ? -20.888 -5.639 29.906 1.00 85.44 83 ASP A CA 1
ATOM 640 C C . ASP A 1 83 ? -21.071 -6.819 30.882 1.00 85.44 83 ASP A C 1
ATOM 642 O O . ASP A 1 83 ? -21.898 -6.773 31.793 1.00 85.44 83 ASP A O 1
ATOM 646 N N . VAL A 1 84 ? -20.242 -7.862 30.763 1.00 86.00 84 VAL A N 1
ATOM 647 C CA . VAL A 1 84 ? -20.263 -9.010 31.690 1.00 86.00 84 VAL A CA 1
ATOM 648 C C . VAL A 1 84 ? -19.812 -8.607 33.096 1.00 86.00 84 VAL A C 1
ATOM 650 O O . VAL A 1 84 ? -20.385 -9.052 34.092 1.00 86.00 84 VAL A O 1
ATOM 653 N N . THR A 1 85 ? -18.793 -7.754 33.197 1.00 81.62 85 THR A N 1
ATOM 654 C CA . THR A 1 85 ? -18.248 -7.327 34.489 1.00 81.62 85 THR A CA 1
ATOM 655 C C . THR A 1 85 ? -19.225 -6.416 35.234 1.00 81.62 85 THR A C 1
ATOM 657 O O . THR A 1 85 ? -19.439 -6.626 36.432 1.00 81.62 85 THR A O 1
ATOM 660 N N . LEU A 1 86 ? -19.880 -5.491 34.520 1.00 81.19 86 LEU A N 1
ATOM 661 C CA . LEU A 1 86 ? -20.915 -4.591 35.040 1.00 81.19 86 LEU A CA 1
ATOM 662 C C . LEU A 1 86 ? -22.120 -5.361 35.598 1.00 81.19 86 LEU A C 1
ATOM 664 O O . LEU A 1 86 ? -22.650 -4.980 36.636 1.00 81.19 86 LEU A O 1
ATOM 668 N N . LYS A 1 87 ? -22.491 -6.499 34.995 1.00 83.12 87 LYS A N 1
ATOM 669 C CA . LYS A 1 87 ? -23.555 -7.380 35.517 1.00 83.12 87 LYS A CA 1
ATOM 670 C C . LYS A 1 87 ? -23.210 -8.030 36.858 1.00 83.12 87 LYS A C 1
ATOM 672 O O . LYS A 1 87 ? -24.110 -8.329 37.633 1.00 83.12 87 LYS A O 1
ATOM 677 N N . SER A 1 88 ? -21.924 -8.257 37.135 1.00 80.56 88 SER A N 1
ATOM 678 C CA . SER A 1 88 ? -21.471 -8.865 38.395 1.00 80.56 88 SER A CA 1
ATOM 679 C C . SER A 1 88 ? -21.148 -7.853 39.501 1.00 80.56 88 SER A C 1
ATOM 681 O O . SER A 1 88 ? -20.867 -8.276 40.617 1.00 80.56 88 SER A O 1
ATOM 683 N N . MET A 1 89 ? -21.134 -6.547 39.190 1.00 72.88 89 MET A N 1
ATOM 684 C CA . MET A 1 89 ? -20.776 -5.441 40.098 1.00 72.88 89 MET A CA 1
ATOM 685 C C . MET A 1 89 ? -19.479 -5.646 40.917 1.00 72.88 89 MET A C 1
ATOM 687 O O . MET A 1 89 ? -19.321 -5.099 42.006 1.00 72.88 89 MET A O 1
ATOM 691 N N . ASN A 1 90 ? -18.520 -6.428 40.411 1.00 76.81 90 ASN A N 1
ATOM 692 C CA . ASN A 1 90 ? -17.248 -6.669 41.097 1.00 76.81 90 ASN A CA 1
ATOM 693 C C . ASN A 1 90 ? -16.260 -5.529 40.808 1.00 76.81 90 ASN A C 1
ATOM 695 O O . ASN A 1 90 ? -15.688 -5.474 39.718 1.00 76.81 90 ASN A O 1
ATOM 699 N N . LEU A 1 91 ? -16.027 -4.648 41.786 1.00 78.38 91 LEU A N 1
ATOM 700 C CA . LEU A 1 91 ? -15.186 -3.450 41.634 1.00 78.38 91 LEU A CA 1
ATOM 701 C C . LEU A 1 91 ? -13.725 -3.760 41.250 1.00 78.38 91 LEU A C 1
ATOM 703 O O . LEU A 1 91 ? -13.166 -3.060 40.409 1.00 78.38 91 LEU A O 1
ATOM 707 N N . GLU A 1 92 ? -13.129 -4.840 41.766 1.00 82.19 92 GLU A N 1
ATOM 708 C CA . GLU A 1 92 ? -11.773 -5.275 41.372 1.00 82.19 92 GLU A CA 1
ATOM 709 C C . GLU A 1 92 ? -11.681 -5.633 39.885 1.00 82.19 92 GLU A C 1
ATOM 711 O O . GLU A 1 92 ? -10.735 -5.254 39.193 1.00 82.19 92 GLU A O 1
ATOM 716 N N . LYS A 1 93 ? -12.693 -6.330 39.357 1.00 80.75 93 LYS A N 1
ATOM 717 C CA . LYS A 1 93 ? -12.731 -6.707 37.940 1.00 80.75 93 LYS A CA 1
ATOM 718 C C . LYS A 1 93 ? -12.976 -5.494 37.047 1.00 80.75 93 LYS A C 1
ATOM 720 O O . LYS A 1 93 ? -12.434 -5.449 35.947 1.00 80.75 93 LYS A O 1
ATOM 725 N N . ILE A 1 94 ? -13.760 -4.518 37.514 1.00 82.12 94 ILE A N 1
ATOM 726 C CA . ILE A 1 94 ? -13.970 -3.248 36.805 1.00 82.12 94 ILE A CA 1
ATOM 727 C C . ILE A 1 94 ? -12.650 -2.475 36.731 1.00 82.12 94 ILE A C 1
ATOM 729 O O . ILE A 1 94 ? -12.267 -2.055 35.644 1.00 82.12 94 ILE A O 1
ATOM 733 N N . SER A 1 95 ? -11.919 -2.358 37.843 1.00 83.19 95 SER A N 1
ATOM 734 C CA . SER A 1 95 ? -10.617 -1.680 37.886 1.00 83.19 95 SER A CA 1
ATOM 735 C C . SER A 1 95 ? -9.595 -2.334 36.945 1.00 83.19 95 SER A C 1
ATOM 737 O O . SER A 1 95 ? -9.015 -1.651 36.101 1.00 83.19 95 SER A O 1
ATOM 739 N N . ALA A 1 96 ? -9.471 -3.666 36.976 1.00 85.94 96 ALA A N 1
ATOM 740 C CA . ALA A 1 96 ? -8.583 -4.401 36.072 1.00 85.94 96 ALA A CA 1
ATOM 741 C C . ALA A 1 96 ? -8.989 -4.289 34.588 1.00 85.94 96 ALA A C 1
ATOM 743 O O . ALA A 1 96 ? -8.143 -4.364 33.693 1.00 85.94 96 ALA A O 1
ATOM 744 N N . LEU A 1 97 ? -10.286 -4.144 34.295 1.00 82.31 97 LEU A N 1
ATOM 745 C CA . LEU A 1 97 ? -10.777 -3.964 32.930 1.00 82.31 97 LEU A CA 1
ATOM 746 C C . LEU A 1 97 ? -10.537 -2.539 32.422 1.00 82.31 97 LEU A C 1
ATOM 748 O O . LEU A 1 97 ? -10.171 -2.384 31.260 1.00 82.31 97 LEU A O 1
ATOM 752 N N . MET A 1 98 ? -10.661 -1.527 33.283 1.00 82.69 98 MET A N 1
ATOM 753 C CA . MET A 1 98 ? -10.328 -0.139 32.950 1.00 82.69 98 MET A CA 1
ATOM 754 C C . MET A 1 98 ? -8.833 0.034 32.670 1.00 82.69 98 MET A C 1
ATOM 756 O O . MET A 1 98 ? -8.478 0.631 31.660 1.00 82.69 98 MET A O 1
ATOM 760 N N . GLU A 1 99 ? -7.955 -0.604 33.448 1.00 87.25 99 GLU A N 1
ATOM 761 C CA . GLU A 1 99 ? -6.506 -0.602 33.181 1.00 87.25 99 GLU A CA 1
ATOM 762 C C . GLU A 1 99 ? -6.153 -1.287 31.840 1.00 87.25 99 GLU A C 1
ATOM 764 O O . GLU A 1 99 ? -5.162 -0.974 31.176 1.00 87.25 99 GLU A O 1
ATOM 769 N N . LYS A 1 100 ? -6.958 -2.265 31.403 1.00 85.19 100 LYS A N 1
ATOM 770 C CA . LYS A 1 100 ? -6.832 -2.854 30.058 1.00 85.19 100 LYS A CA 1
ATOM 771 C C . LYS A 1 100 ? -7.398 -1.936 28.980 1.00 85.19 100 LYS A C 1
ATOM 773 O O . LYS A 1 100 ? -6.845 -1.908 27.885 1.00 85.19 100 LYS A O 1
ATOM 778 N N . PHE A 1 101 ? -8.476 -1.215 29.271 1.00 82.25 101 PHE A N 1
ATOM 779 C CA . PHE A 1 101 ? -9.064 -0.236 28.364 1.00 82.25 101 PHE A CA 1
ATOM 780 C C . PHE A 1 101 ? -8.066 0.883 28.066 1.00 82.25 101 PHE A C 1
ATOM 782 O O . PHE A 1 101 ? -7.842 1.186 26.902 1.00 82.25 101 PHE A O 1
ATOM 789 N N . GLU A 1 102 ? -7.399 1.404 29.095 1.00 86.38 102 GLU A N 1
ATOM 790 C CA . GLU A 1 102 ? -6.379 2.449 28.984 1.00 86.38 102 GLU A CA 1
ATOM 791 C C . GLU A 1 102 ? -5.197 2.003 28.119 1.00 86.38 102 GLU A C 1
ATOM 793 O O . GLU A 1 102 ? -4.886 2.651 27.125 1.00 86.38 102 GLU A O 1
ATOM 798 N N . ARG A 1 103 ? -4.641 0.810 28.377 1.00 87.44 103 ARG A N 1
ATOM 799 C CA . ARG A 1 103 ? -3.573 0.232 27.539 1.00 87.44 103 ARG A CA 1
ATOM 800 C C . ARG A 1 103 ? -3.983 0.024 26.082 1.00 87.44 103 ARG A C 1
ATOM 802 O O . ARG A 1 103 ? -3.177 0.235 25.176 1.00 87.44 103 ARG A O 1
ATOM 809 N N . GLN A 1 104 ? -5.214 -0.436 25.837 1.00 82.50 104 GLN A N 1
ATOM 810 C CA . GLN A 1 104 ? -5.715 -0.581 24.469 1.00 82.50 104 GLN A CA 1
ATOM 811 C C . GLN A 1 104 ? -5.857 0.792 23.814 1.00 82.50 104 GLN A C 1
ATOM 813 O O . GLN A 1 104 ? -5.387 0.950 22.697 1.00 82.50 104 GLN A O 1
ATOM 818 N N . PHE A 1 105 ? -6.421 1.782 24.506 1.00 80.44 105 PHE A N 1
ATOM 819 C CA . PHE A 1 105 ? -6.640 3.128 23.977 1.00 80.44 105 PHE A CA 1
ATOM 820 C C . PHE A 1 105 ? -5.328 3.873 23.685 1.00 80.44 105 PHE A C 1
ATOM 822 O O . PHE A 1 105 ? -5.191 4.448 22.612 1.00 80.44 105 PHE A O 1
ATOM 829 N N . GLU A 1 106 ? -4.332 3.771 24.566 1.00 86.19 106 GLU A N 1
ATOM 830 C CA . GLU A 1 106 ? -2.984 4.314 24.349 1.00 86.19 106 GLU A CA 1
ATOM 831 C C . GLU A 1 106 ? -2.309 3.661 23.132 1.00 86.19 106 GLU A C 1
ATOM 833 O O . GLU A 1 106 ? -1.741 4.338 22.277 1.00 86.19 106 GLU A O 1
ATOM 838 N N . THR A 1 107 ? -2.451 2.338 22.980 1.00 85.12 107 THR A N 1
ATOM 839 C CA . THR A 1 107 ? -1.941 1.625 21.797 1.00 85.12 107 THR A CA 1
ATOM 840 C C . THR A 1 107 ? -2.611 2.112 20.508 1.00 85.12 107 THR A C 1
ATOM 842 O O . THR A 1 107 ? -1.951 2.178 19.471 1.00 85.12 107 THR A O 1
ATOM 845 N N . LEU A 1 108 ? -3.905 2.451 20.547 1.00 84.88 108 LEU A N 1
ATOM 846 C CA . LEU A 1 108 ? -4.616 2.999 19.387 1.00 84.88 108 LEU A CA 1
ATOM 847 C C . LEU A 1 108 ? -4.148 4.397 19.026 1.00 84.88 108 LEU A C 1
ATOM 849 O O . LEU A 1 108 ? -4.002 4.684 17.839 1.00 84.88 108 LEU A O 1
ATOM 853 N N . ASP A 1 109 ? -3.905 5.242 20.019 1.00 84.38 109 ASP A N 1
ATOM 854 C CA . ASP A 1 109 ? -3.441 6.606 19.791 1.00 84.38 109 ASP A CA 1
ATOM 855 C C . ASP A 1 109 ? -2.038 6.603 19.163 1.00 84.38 109 ASP A C 1
ATOM 857 O O . ASP A 1 109 ? -1.820 7.166 18.090 1.00 84.38 109 ASP A O 1
ATOM 861 N N . VAL A 1 110 ? -1.118 5.804 19.718 1.00 85.19 110 VAL A N 1
ATOM 862 C CA . VAL A 1 110 ? 0.234 5.625 19.159 1.00 85.19 110 VAL A CA 1
ATOM 863 C C . VAL A 1 110 ? 0.197 5.014 17.753 1.00 85.19 110 VAL A C 1
ATOM 865 O O . VAL A 1 110 ? 0.936 5.451 16.869 1.00 85.19 110 VAL A O 1
ATOM 868 N N . GLN A 1 111 ? -0.658 4.012 17.509 1.00 80.56 111 GLN A N 1
ATOM 869 C CA . GLN A 1 111 ? -0.802 3.418 16.173 1.00 80.56 111 GLN A CA 1
ATOM 870 C C . GLN A 1 111 ? -1.384 4.406 15.162 1.00 80.56 111 GLN A C 1
ATOM 872 O O . GLN A 1 111 ? -0.953 4.399 14.012 1.00 80.56 111 GLN A O 1
ATOM 877 N N . THR A 1 112 ? -2.327 5.256 15.571 1.00 82.12 112 THR A N 1
ATOM 878 C CA . THR A 1 112 ? -2.931 6.262 14.689 1.00 82.12 112 THR A CA 1
ATOM 879 C C . THR A 1 112 ? -1.918 7.350 14.343 1.00 82.12 112 THR A C 1
ATOM 881 O O . THR A 1 112 ? -1.765 7.655 13.163 1.00 82.12 112 THR A O 1
ATOM 884 N N . ALA A 1 113 ? -1.143 7.830 15.321 1.00 83.19 113 ALA A N 1
ATOM 885 C CA . ALA A 1 113 ? -0.051 8.778 15.099 1.00 83.19 113 ALA A CA 1
ATOM 886 C C . ALA A 1 113 ? 1.025 8.213 14.150 1.00 83.19 113 ALA A C 1
ATOM 888 O O . ALA A 1 113 ? 1.370 8.837 13.148 1.00 83.19 113 ALA A O 1
ATOM 889 N N . GLN A 1 114 ? 1.492 6.977 14.377 1.00 79.56 114 GLN A N 1
ATOM 890 C CA . GLN A 1 114 ? 2.461 6.343 13.473 1.00 79.56 114 GLN A CA 1
ATOM 891 C C . GLN A 1 114 ? 1.896 6.079 12.072 1.00 79.56 114 GLN A C 1
ATOM 893 O O . GLN A 1 114 ? 2.627 6.156 11.077 1.00 79.56 114 GLN A O 1
ATOM 898 N N . MET A 1 115 ? 0.608 5.743 11.972 1.00 78.88 115 MET A N 1
ATOM 899 C CA . MET A 1 115 ? -0.057 5.579 10.684 1.00 78.88 115 MET A CA 1
ATOM 900 C C . MET A 1 115 ? -0.177 6.914 9.949 1.00 78.88 115 MET A C 1
ATOM 902 O O . MET A 1 115 ? 0.073 6.928 8.749 1.00 78.88 115 MET A O 1
ATOM 906 N N . GLU A 1 116 ? -0.483 8.018 10.629 1.00 79.75 116 GLU A N 1
ATOM 907 C CA . GLU A 1 116 ? -0.533 9.359 10.037 1.00 79.75 116 GLU A CA 1
ATOM 908 C C . GLU A 1 116 ? 0.841 9.806 9.517 1.00 79.75 116 GLU A C 1
ATOM 910 O O . GLU A 1 116 ? 0.952 10.185 8.349 1.00 79.75 116 GLU A O 1
ATOM 915 N N . ASP A 1 117 ? 1.906 9.632 10.303 1.00 80.75 117 ASP A N 1
ATOM 916 C CA . ASP A 1 117 ? 3.280 9.964 9.896 1.00 80.75 117 ASP A CA 1
ATOM 917 C C . ASP A 1 117 ? 3.749 9.137 8.684 1.00 80.75 117 ASP A C 1
ATOM 919 O O . ASP A 1 117 ? 4.330 9.653 7.717 1.00 80.75 117 ASP A O 1
ATOM 923 N N . THR A 1 118 ? 3.453 7.833 8.693 1.00 71.94 118 THR A N 1
ATOM 924 C CA . THR A 1 118 ? 3.820 6.916 7.601 1.00 71.94 118 THR A CA 1
ATOM 925 C C . THR A 1 118 ? 2.979 7.169 6.347 1.00 71.94 118 THR A C 1
ATOM 927 O O . THR A 1 118 ? 3.493 7.119 5.222 1.00 71.94 118 THR A O 1
ATOM 930 N N . MET A 1 119 ? 1.683 7.456 6.513 1.00 70.06 119 MET A N 1
ATOM 931 C CA . MET A 1 119 ? 0.783 7.771 5.406 1.00 70.06 119 MET A CA 1
ATOM 932 C C . MET A 1 119 ? 1.145 9.112 4.778 1.00 70.06 119 MET A C 1
ATOM 934 O O . MET A 1 119 ? 1.284 9.140 3.560 1.00 70.06 119 MET A O 1
ATOM 938 N N . SER A 1 120 ? 1.402 10.156 5.573 1.00 71.25 120 SER A N 1
ATOM 939 C CA . SER A 1 120 ? 1.864 11.473 5.111 1.00 71.25 120 SER A CA 1
ATOM 940 C C . SER A 1 120 ? 3.141 11.353 4.268 1.00 71.25 120 SER A C 1
ATOM 942 O O . SER A 1 120 ? 3.210 11.837 3.130 1.00 71.25 120 SER A O 1
ATOM 944 N N . SER A 1 121 ? 4.107 10.566 4.749 1.00 64.19 121 SER A N 1
ATOM 945 C CA . SER A 1 121 ? 5.353 10.270 4.031 1.00 64.19 121 SER A CA 1
ATOM 946 C C . SER A 1 121 ? 5.120 9.524 2.705 1.00 64.19 121 SER A C 1
ATOM 948 O O . SER A 1 121 ? 5.745 9.829 1.688 1.00 64.19 121 SER A O 1
ATOM 950 N N . THR A 1 122 ? 4.178 8.575 2.672 1.00 59.25 122 THR A N 1
ATOM 951 C CA . THR A 1 122 ? 3.869 7.767 1.476 1.00 59.25 122 THR A CA 1
ATOM 952 C C . THR A 1 122 ? 3.023 8.529 0.445 1.00 59.25 122 THR A C 1
ATOM 954 O O . THR A 1 122 ? 3.238 8.390 -0.764 1.00 59.25 122 THR A O 1
ATOM 957 N N . THR A 1 123 ? 2.081 9.373 0.880 1.00 58.88 123 THR A N 1
ATOM 958 C CA . THR A 1 123 ? 1.319 10.259 -0.016 1.00 58.88 123 THR A CA 1
ATOM 959 C C . THR A 1 123 ? 2.223 11.276 -0.693 1.00 58.88 123 THR A C 1
ATOM 961 O O . THR A 1 123 ? 2.083 11.487 -1.894 1.00 58.88 123 THR A O 1
ATOM 964 N N . THR A 1 124 ? 3.223 11.803 0.020 1.00 53.69 124 THR A N 1
ATOM 965 C CA . THR A 1 124 ? 4.218 12.722 -0.555 1.00 53.69 124 THR A CA 1
ATOM 966 C C . THR A 1 124 ? 4.993 12.073 -1.712 1.00 53.69 124 THR A C 1
ATOM 968 O O . THR A 1 124 ? 5.258 12.720 -2.723 1.00 53.69 124 THR A O 1
ATOM 971 N N . LEU A 1 125 ? 5.282 10.767 -1.625 1.00 52.84 125 LEU A N 1
ATOM 972 C CA . LEU A 1 125 ? 5.982 10.016 -2.677 1.00 52.84 125 LEU A CA 1
ATOM 973 C C . LEU A 1 125 ? 5.093 9.649 -3.884 1.00 52.84 125 LEU A C 1
ATOM 975 O O . LEU A 1 125 ? 5.602 9.404 -4.978 1.00 52.84 125 LEU A O 1
ATOM 979 N N . THR A 1 126 ? 3.771 9.579 -3.700 1.00 51.34 126 THR A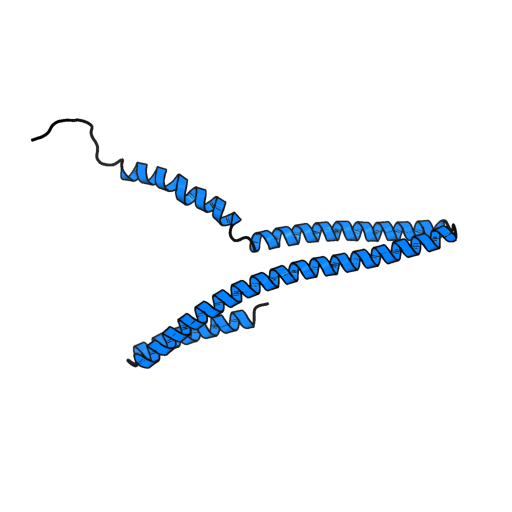 N 1
ATOM 980 C CA . THR A 1 126 ? 2.809 9.107 -4.718 1.00 51.34 126 THR A CA 1
ATOM 981 C C . THR A 1 126 ? 2.020 10.226 -5.402 1.00 51.34 126 THR A C 1
ATOM 983 O O . THR A 1 126 ? 1.335 9.963 -6.393 1.00 51.34 126 THR A O 1
ATOM 986 N N . THR A 1 127 ? 2.164 11.479 -4.957 1.00 47.62 127 THR A N 1
ATOM 987 C CA . THR A 1 127 ? 1.712 12.681 -5.675 1.00 47.62 127 THR A CA 1
ATOM 988 C C . THR A 1 127 ? 2.864 13.344 -6.446 1.00 47.62 127 THR A C 1
ATOM 990 O O . THR A 1 127 ? 3.432 14.324 -5.964 1.00 47.62 127 THR A O 1
ATOM 993 N N . PRO A 1 128 ? 3.189 12.910 -7.682 1.00 47.00 128 PRO A N 1
ATOM 994 C CA . PRO A 1 128 ? 4.172 13.610 -8.516 1.00 47.00 128 PRO A CA 1
ATOM 995 C C . PRO A 1 128 ? 3.717 15.017 -8.957 1.00 47.00 128 PRO A C 1
ATOM 997 O O . PRO A 1 128 ? 4.512 15.763 -9.520 1.00 47.00 128 PRO A O 1
ATOM 1000 N N . GLN A 1 129 ? 2.459 15.404 -8.697 1.00 50.31 129 GLN A N 1
ATOM 1001 C CA . GLN A 1 129 ? 1.865 16.642 -9.221 1.00 50.31 129 GLN A CA 1
ATOM 1002 C C . GLN A 1 129 ? 2.115 17.871 -8.330 1.00 50.31 129 GLN A C 1
ATOM 1004 O O . GLN A 1 129 ? 2.269 18.968 -8.850 1.00 50.31 129 GLN A O 1
ATOM 1009 N N . VAL A 1 130 ? 2.168 17.714 -7.001 1.00 49.09 130 VAL A N 1
ATOM 1010 C CA . VAL A 1 130 ? 2.183 18.864 -6.066 1.00 49.09 130 VAL A CA 1
ATOM 1011 C C . VAL A 1 130 ? 3.585 19.465 -5.917 1.00 49.09 130 VAL A C 1
ATOM 1013 O O . VAL A 1 130 ? 3.748 20.676 -5.791 1.00 49.09 130 VAL A O 1
ATOM 1016 N N . ILE A 1 131 ? 4.622 18.632 -6.017 1.00 47.34 131 ILE A N 1
ATOM 1017 C CA . ILE A 1 131 ? 6.018 19.091 -5.974 1.00 47.34 131 ILE A CA 1
ATOM 1018 C C . ILE A 1 131 ? 6.376 19.817 -7.284 1.00 47.34 131 ILE A C 1
ATOM 1020 O O . ILE A 1 131 ? 7.092 20.817 -7.275 1.00 47.34 131 ILE A O 1
ATOM 1024 N N . HIS A 1 132 ? 5.807 19.373 -8.412 1.00 46.81 132 HIS A N 1
ATOM 1025 C CA . HIS A 1 132 ? 6.000 20.035 -9.700 1.00 46.81 132 HIS A CA 1
ATOM 1026 C C . HIS A 1 132 ? 5.279 21.384 -9.787 1.00 46.81 132 HIS A C 1
ATOM 1028 O O . HIS A 1 132 ? 5.838 22.295 -10.379 1.00 46.81 132 HIS A O 1
ATOM 1034 N N . THR A 1 133 ? 4.096 21.574 -9.189 1.00 49.25 133 THR A N 1
ATOM 1035 C CA . THR A 1 133 ? 3.363 22.852 -9.307 1.00 49.25 133 THR A CA 1
ATOM 1036 C C . THR A 1 133 ? 4.063 24.031 -8.630 1.00 49.25 133 THR A C 1
ATOM 1038 O O . THR A 1 133 ? 3.966 25.148 -9.133 1.00 49.25 133 THR A O 1
ATOM 1041 N N . HIS A 1 134 ? 4.816 23.805 -7.546 1.00 47.88 134 HIS A N 1
ATOM 1042 C CA . HIS A 1 134 ? 5.599 24.870 -6.903 1.00 47.88 134 HIS A CA 1
ATOM 1043 C C . HIS A 1 134 ? 6.916 25.175 -7.639 1.00 47.88 134 HIS A C 1
ATOM 1045 O O . HIS A 1 134 ? 7.301 26.339 -7.721 1.00 47.88 134 HIS A O 1
ATOM 1051 N N . ALA A 1 135 ? 7.568 24.170 -8.237 1.00 46.69 135 ALA A N 1
ATOM 1052 C CA . ALA A 1 135 ? 8.778 24.372 -9.042 1.00 46.69 135 ALA A CA 1
ATOM 1053 C C . ALA A 1 135 ? 8.477 24.991 -10.426 1.00 46.69 135 ALA A C 1
ATOM 1055 O O . ALA A 1 135 ? 9.190 25.883 -10.877 1.00 46.69 135 ALA A O 1
ATOM 1056 N N . TYR A 1 136 ? 7.368 24.602 -11.069 1.00 48.41 136 TYR A N 1
ATOM 1057 C CA . TYR A 1 136 ? 6.951 25.124 -12.381 1.00 48.41 136 TYR A CA 1
ATOM 1058 C C . TYR A 1 136 ? 6.632 26.630 -12.334 1.00 48.41 136 TYR A C 1
ATOM 1060 O O . TYR A 1 136 ? 6.925 27.345 -13.287 1.00 48.41 136 TYR A O 1
ATOM 1068 N N . TYR A 1 137 ? 6.092 27.143 -11.219 1.00 53.94 137 TYR A N 1
ATOM 1069 C CA . TYR A 1 137 ? 5.860 28.585 -11.041 1.00 53.94 137 TYR A CA 1
ATOM 1070 C C . TYR A 1 137 ? 7.164 29.393 -10.912 1.00 53.94 137 TYR A C 1
ATOM 1072 O O . TYR A 1 137 ? 7.218 30.531 -11.379 1.00 53.94 137 TYR A O 1
ATOM 1080 N N . ALA A 1 138 ? 8.221 28.815 -10.333 1.00 51.28 138 ALA A N 1
ATOM 1081 C CA . ALA A 1 138 ? 9.524 29.470 -10.230 1.00 51.28 138 ALA A CA 1
ATOM 1082 C C . ALA A 1 138 ? 10.266 29.491 -11.583 1.00 51.28 138 ALA A C 1
ATOM 1084 O O . ALA A 1 138 ? 10.764 30.542 -11.985 1.00 51.28 138 ALA A O 1
ATOM 1085 N N . ASP A 1 139 ? 10.263 28.377 -12.327 1.00 43.78 139 ASP A N 1
ATOM 1086 C CA . ASP A 1 139 ? 10.993 28.262 -13.600 1.00 43.78 139 ASP A CA 1
ATOM 1087 C C . ASP A 1 139 ? 10.286 28.931 -14.799 1.00 43.78 139 ASP A C 1
ATOM 1089 O O . ASP A 1 139 ? 10.960 29.415 -15.707 1.00 43.78 139 ASP A O 1
ATOM 1093 N N . ILE A 1 140 ? 8.945 29.001 -14.830 1.00 48.44 140 ILE A N 1
ATOM 1094 C CA . ILE A 1 140 ? 8.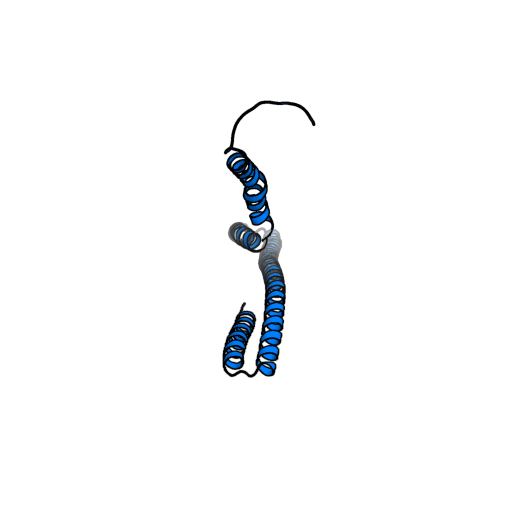195 29.535 -15.993 1.00 48.44 140 ILE A CA 1
ATOM 1095 C C . ILE A 1 140 ? 7.734 30.983 -15.835 1.00 48.44 140 ILE A C 1
ATOM 1097 O O . ILE A 1 140 ? 7.532 31.647 -16.847 1.00 48.44 140 ILE A O 1
ATOM 1101 N N . VAL A 1 141 ? 7.570 31.512 -14.619 1.00 51.31 141 VAL A N 1
ATOM 1102 C CA . VAL A 1 141 ? 7.077 32.895 -14.440 1.00 51.31 141 VAL A CA 1
ATOM 1103 C C . VAL A 1 141 ? 8.198 33.862 -14.052 1.00 51.31 141 VAL A C 1
ATOM 1105 O O . VA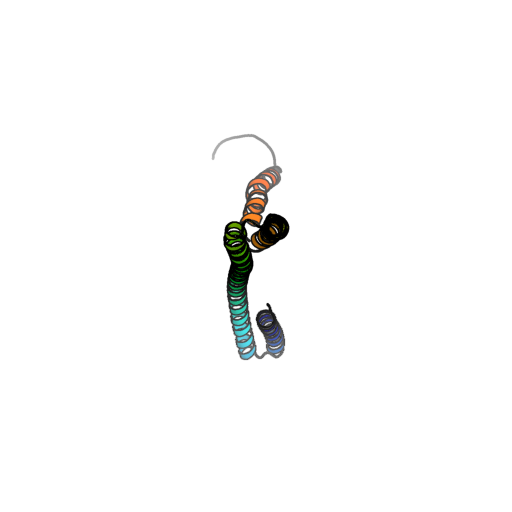L A 1 141 ? 8.223 34.990 -14.542 1.00 51.31 141 VAL A O 1
ATOM 1108 N N . VAL A 1 142 ? 9.161 33.434 -13.228 1.00 51.09 142 VAL A N 1
ATOM 1109 C CA . VAL A 1 142 ? 10.205 34.328 -12.686 1.00 51.09 142 VAL A CA 1
ATOM 1110 C C . VAL A 1 142 ? 11.438 34.399 -13.595 1.00 51.09 142 VAL A C 1
ATOM 1112 O O . VAL A 1 142 ? 11.952 35.489 -13.854 1.00 51.09 142 VAL A O 1
ATOM 1115 N N . LEU A 1 143 ? 11.889 33.267 -14.144 1.00 45.94 143 LEU A N 1
ATOM 1116 C CA . LEU A 1 143 ? 13.064 33.222 -15.021 1.00 45.94 143 LEU A CA 1
ATOM 1117 C C . LEU A 1 143 ? 12.905 33.927 -16.384 1.00 45.94 143 LEU A C 1
ATOM 1119 O O . LEU A 1 143 ? 13.852 34.611 -16.774 1.00 45.94 143 LEU A O 1
ATOM 1123 N N . PRO A 1 144 ? 11.764 33.883 -17.106 1.00 53.78 144 PRO A N 1
ATOM 1124 C CA . PRO A 1 144 ? 11.673 34.605 -18.371 1.00 53.78 144 PRO A CA 1
ATOM 1125 C C . PRO A 1 144 ? 11.623 36.123 -18.182 1.00 53.78 144 PRO A C 1
ATOM 1127 O O . PRO A 1 144 ? 12.089 36.835 -19.062 1.00 53.78 144 PRO A O 1
ATOM 1130 N N . PHE A 1 145 ? 11.152 36.642 -17.041 1.00 47.22 145 PHE A N 1
ATOM 1131 C CA . PHE A 1 145 ? 11.192 38.087 -16.775 1.00 47.22 145 PHE A CA 1
ATOM 1132 C C . PHE A 1 145 ? 12.620 38.594 -16.520 1.00 47.22 145 PHE A C 1
ATOM 1134 O O . PHE A 1 145 ? 12.989 39.667 -16.996 1.00 47.22 145 PHE A O 1
ATOM 1141 N N . VAL A 1 146 ? 13.457 37.807 -15.835 1.00 49.38 146 VAL A N 1
ATOM 1142 C CA . VAL A 1 146 ? 14.866 38.162 -15.587 1.00 49.38 146 VAL A CA 1
ATOM 1143 C C . VAL A 1 146 ? 15.721 37.964 -16.847 1.00 49.38 146 VAL A C 1
ATOM 1145 O O . VAL A 1 146 ? 16.556 38.811 -17.167 1.00 49.38 146 VAL A O 1
ATOM 1148 N N . THR A 1 147 ? 15.481 36.904 -17.626 1.00 50.53 147 THR A N 1
ATOM 1149 C CA . THR A 1 147 ? 16.223 36.645 -18.871 1.00 50.53 147 THR A CA 1
ATOM 1150 C C . THR A 1 147 ? 15.823 37.594 -20.007 1.00 50.53 147 THR A C 1
ATOM 1152 O O . THR A 1 147 ? 16.697 38.022 -20.759 1.00 50.53 147 THR A O 1
ATOM 1155 N N . LEU A 1 148 ? 14.553 38.011 -20.109 1.00 48.09 148 LEU A N 1
ATOM 1156 C CA . LEU A 1 148 ? 14.115 38.988 -21.117 1.00 48.09 148 LEU A CA 1
ATOM 1157 C C . LEU A 1 148 ? 14.687 40.393 -20.846 1.00 48.09 148 LEU A C 1
ATOM 1159 O O . LEU A 1 148 ? 15.039 41.101 -21.787 1.00 48.09 148 LEU A O 1
ATOM 1163 N N . CYS A 1 149 ? 14.882 40.759 -19.573 1.00 44.97 149 CYS A N 1
ATOM 1164 C CA . CYS A 1 149 ? 15.539 42.012 -19.185 1.00 44.97 149 CYS A CA 1
ATOM 1165 C C . CYS A 1 149 ? 17.053 42.002 -19.504 1.00 44.97 149 CYS A C 1
ATOM 1167 O O . CYS A 1 149 ? 17.609 43.015 -19.925 1.00 44.97 149 CYS A O 1
ATOM 1169 N N . CYS A 1 150 ? 17.716 40.842 -19.395 1.00 42.28 150 CYS A N 1
ATOM 1170 C CA . CYS A 1 150 ? 19.122 40.681 -19.790 1.00 42.28 150 CYS A CA 1
ATOM 1171 C C . CYS A 1 150 ? 19.332 40.638 -21.316 1.00 42.28 150 CYS A C 1
ATOM 1173 O O . CYS A 1 150 ? 20.332 41.169 -21.796 1.00 42.28 150 CYS A O 1
ATOM 1175 N N . VAL A 1 151 ? 18.413 40.038 -22.084 1.00 47.03 151 VAL A N 1
ATOM 1176 C CA . VAL A 1 151 ? 18.537 39.917 -23.553 1.00 47.03 151 VAL A CA 1
ATOM 1177 C C . VAL A 1 151 ? 18.171 41.218 -24.279 1.00 47.03 151 VAL A C 1
ATOM 1179 O O . VAL A 1 151 ? 18.775 41.527 -25.302 1.00 47.03 151 VAL A O 1
ATOM 1182 N N . LEU A 1 152 ? 17.252 42.028 -23.741 1.00 48.06 152 LEU A N 1
ATOM 1183 C CA . LEU A 1 152 ? 16.884 43.327 -24.331 1.00 48.06 152 LEU A CA 1
ATOM 1184 C C . LEU A 1 152 ? 17.741 44.508 -23.830 1.00 48.06 152 LEU A C 1
ATOM 1186 O O . LEU A 1 152 ? 17.598 45.625 -24.319 1.00 48.06 152 LEU A O 1
ATOM 1190 N N . GLY A 1 153 ? 18.654 44.283 -22.880 1.00 46.94 153 GLY A N 1
ATOM 1191 C CA . GLY A 1 153 ? 19.444 45.333 -22.225 1.00 46.94 153 GLY A CA 1
ATOM 1192 C C . GLY A 1 153 ? 20.785 45.696 -22.878 1.00 46.94 153 GLY A C 1
ATOM 1193 O O . GLY A 1 153 ? 21.561 46.432 -22.274 1.00 46.94 153 GLY A O 1
ATOM 1194 N N . SER A 1 154 ? 21.121 45.189 -24.069 1.00 44.38 154 SER A N 1
ATOM 1195 C CA . SER A 1 154 ? 22.422 45.461 -24.710 1.00 44.38 154 SER A CA 1
ATOM 1196 C C . SER A 1 154 ? 22.306 45.788 -26.198 1.00 44.38 154 SER A C 1
ATOM 1198 O O . SER A 1 154 ? 22.631 44.954 -27.037 1.00 44.38 154 SER A O 1
ATOM 1200 N N . SER A 1 155 ? 21.857 47.016 -26.499 1.00 39.19 155 SER A N 1
ATOM 1201 C CA . SER A 1 155 ? 22.268 47.910 -27.617 1.00 39.19 155 SER A CA 1
ATOM 1202 C C . SER A 1 155 ? 21.131 48.908 -27.908 1.00 39.19 155 SER A C 1
ATOM 1204 O O . SER A 1 155 ? 20.376 48.725 -28.850 1.00 39.19 155 SER A O 1
ATOM 1206 N N . ARG A 1 156 ? 20.756 49.738 -26.923 1.00 48.38 156 ARG A N 1
ATOM 1207 C CA . ARG A 1 156 ? 21.176 51.143 -26.683 1.00 48.38 156 ARG A CA 1
ATOM 1208 C C . ARG A 1 156 ? 20.513 52.168 -27.612 1.00 48.38 156 ARG A C 1
ATOM 1210 O O . ARG A 1 156 ? 20.556 52.018 -28.821 1.00 48.38 156 ARG A O 1
ATOM 1217 N N . CYS A 1 157 ? 20.088 53.262 -26.978 1.00 29.28 157 CYS A N 1
ATOM 1218 C CA . CYS A 1 157 ? 19.711 54.552 -27.556 1.00 29.28 157 CYS A CA 1
ATOM 1219 C C . CYS A 1 157 ? 18.255 54.714 -28.011 1.00 29.28 157 CYS A C 1
ATOM 1221 O O . CYS A 1 157 ? 17.715 53.957 -28.810 1.00 29.28 157 CYS A O 1
ATOM 1223 N N . SER A 1 158 ? 17.673 55.762 -27.433 1.00 34.00 158 SER A N 1
ATOM 1224 C CA . SER A 1 158 ? 16.546 56.543 -27.911 1.00 34.00 158 SER A CA 1
ATOM 1225 C C . SER A 1 158 ? 16.725 57.063 -29.343 1.00 34.00 158 SER A C 1
ATOM 1227 O O . SER A 1 158 ? 17.839 57.102 -29.868 1.00 34.00 158 SER A O 1
ATOM 1229 N N . ASP A 1 159 ? 15.593 57.567 -29.838 1.00 36.59 159 ASP A N 1
ATOM 1230 C CA . ASP A 1 159 ? 15.385 58.577 -30.883 1.00 36.59 159 ASP A CA 1
ATOM 1231 C C . ASP A 1 159 ? 15.046 58.079 -32.300 1.00 36.59 159 ASP A C 1
ATOM 1233 O O . ASP A 1 159 ? 15.889 57.866 -33.166 1.00 36.59 159 ASP A O 1
ATOM 1237 N N . ASP A 1 160 ? 13.732 57.888 -32.467 1.00 37.53 160 ASP A N 1
ATOM 1238 C CA . ASP A 1 160 ? 12.845 58.646 -33.365 1.00 37.53 160 ASP A CA 1
ATOM 1239 C C . ASP A 1 160 ? 13.190 58.825 -34.856 1.00 37.53 160 ASP A C 1
ATOM 1241 O O . ASP A 1 160 ? 14.147 59.489 -35.242 1.00 37.53 160 ASP A O 1
ATOM 1245 N N . GLY A 1 161 ? 12.215 58.442 -35.695 1.00 37.03 161 GLY A N 1
ATOM 1246 C CA . GLY A 1 161 ? 11.714 59.372 -36.712 1.00 37.03 161 GLY A CA 1
ATOM 1247 C C . GLY A 1 161 ? 11.811 58.967 -38.189 1.00 37.03 161 GLY A C 1
ATOM 1248 O O . GLY A 1 161 ? 12.841 59.132 -38.827 1.00 37.03 161 GLY A O 1
ATOM 1249 N N . ASN A 1 162 ? 10.628 58.684 -38.749 1.00 30.67 162 ASN A N 1
ATOM 1250 C CA . ASN A 1 162 ? 10.184 59.009 -40.112 1.00 30.67 162 ASN A CA 1
ATOM 1251 C C . ASN A 1 162 ? 10.547 58.080 -41.291 1.00 30.67 162 ASN A C 1
ATOM 1253 O O . ASN A 1 162 ? 11.645 57.559 -41.430 1.00 30.67 162 ASN A O 1
ATOM 1257 N N . GLY A 1 163 ? 9.547 57.906 -42.160 1.00 35.81 163 GLY A N 1
ATOM 1258 C CA . GLY A 1 163 ? 9.613 57.110 -43.375 1.00 35.81 163 GLY A CA 1
ATOM 1259 C C . GLY A 1 163 ? 10.202 57.823 -44.596 1.00 35.81 163 GLY A C 1
ATOM 1260 O O . GLY A 1 163 ? 10.459 59.029 -44.588 1.00 35.81 163 GLY A O 1
ATOM 1261 N N . ARG A 1 164 ? 10.244 57.017 -45.666 1.00 33.22 164 ARG A N 1
ATOM 1262 C CA . ARG A 1 164 ? 10.942 57.127 -46.961 1.00 33.22 164 ARG A CA 1
ATOM 1263 C C . ARG A 1 164 ? 12.344 56.542 -46.972 1.00 33.22 164 ARG A C 1
ATOM 1265 O O . ARG A 1 164 ? 13.223 57.076 -46.273 1.00 33.22 164 ARG A O 1
#

InterPro domains:
  IPR005024 Snf7 family [PF03357] (17-121)
  IPR005024 Snf7 family [PTHR10476] (15-127)

pLDDT: mean 73.08, std 17.36, range [29.28, 90.88]

Organism: Sinocyclocheilus grahami (NCBI:txid75366)

Sequence (164 aa):
PTDFGKKVLIHYTCEKIESKHTFQKGNMEVARIHAENAIRQKNQSVNFLRMSARVDAVAARVQTAVTMNKVTKSMAGVVKGMDVTLKSMNLEKISALMEKFERQFETLDVQTAQMEDTMSSTTTLTTPQVIHTHAYYADIVVLPFVTLCCVLGSSRCSDDGNGR

Radius of gyration: 32.22 Å; chains: 1; bounding box: 52×68×89 Å